Protein AF-T0ZXQ7-F1 (afdb_monomer_lite)

Structure (mmCIF, N/CA/C/O backbone):
data_AF-T0ZXQ7-F1
#
_entry.id   AF-T0ZXQ7-F1
#
loop_
_atom_site.group_PDB
_atom_site.id
_atom_site.type_symbol
_atom_site.label_atom_id
_atom_site.label_alt_id
_atom_site.label_comp_id
_atom_site.label_asym_id
_atom_site.label_entity_id
_atom_site.label_seq_id
_atom_site.pdbx_PDB_ins_code
_atom_site.Cartn_x
_atom_site.Cartn_y
_atom_site.Cartn_z
_atom_site.occupancy
_atom_site.B_iso_or_equiv
_atom_site.auth_seq_id
_atom_site.auth_comp_id
_atom_site.auth_asym_id
_atom_site.auth_atom_id
_atom_site.pdbx_PDB_model_num
ATOM 1 N N . MET A 1 1 ? -16.870 -3.756 10.693 1.00 92.69 1 MET A N 1
ATOM 2 C CA . MET A 1 1 ? -16.108 -2.648 10.082 1.00 92.69 1 MET A CA 1
ATOM 3 C C . MET A 1 1 ? -15.816 -2.986 8.628 1.00 92.69 1 MET A C 1
ATOM 5 O O . MET A 1 1 ? -15.730 -4.173 8.316 1.00 92.69 1 MET A O 1
ATOM 9 N N . SER A 1 2 ? -15.678 -1.983 7.768 1.00 94.38 2 SER A N 1
ATOM 10 C CA . SER A 1 2 ? -15.418 -2.141 6.331 1.00 94.38 2 SER A CA 1
ATOM 11 C C . SER A 1 2 ? -14.304 -1.212 5.855 1.00 94.38 2 SER A C 1
ATOM 13 O O . SER A 1 2 ? -14.059 -0.174 6.466 1.00 94.38 2 SER A O 1
ATOM 15 N N . PHE A 1 3 ? -13.656 -1.610 4.766 1.00 95.88 3 PHE A N 1
ATOM 16 C CA . PHE A 1 3 ? -12.742 -0.822 3.949 1.00 95.88 3 PHE A CA 1
ATOM 17 C C . PHE A 1 3 ? -13.459 -0.612 2.615 1.00 95.88 3 PHE A C 1
ATOM 19 O O . PHE A 1 3 ? -13.736 -1.568 1.901 1.00 95.88 3 PHE A O 1
ATOM 26 N N . GLY A 1 4 ? -13.902 0.612 2.338 1.00 92.81 4 GLY A N 1
ATOM 27 C CA . GLY A 1 4 ? -14.787 0.884 1.211 1.00 92.81 4 GLY A CA 1
ATOM 28 C C . GLY A 1 4 ? -16.074 0.062 1.303 1.00 92.81 4 GLY A C 1
ATOM 29 O O . GLY A 1 4 ? -16.850 0.204 2.251 1.00 92.81 4 GLY A O 1
ATOM 30 N N . SER A 1 5 ? -16.295 -0.799 0.307 1.00 92.56 5 SER A N 1
ATOM 31 C CA . SER A 1 5 ? -17.476 -1.674 0.236 1.00 92.56 5 SER A CA 1
ATOM 32 C C . SER A 1 5 ? -17.217 -3.104 0.721 1.00 92.56 5 SER A C 1
ATOM 34 O O . SER A 1 5 ? -18.161 -3.892 0.765 1.00 92.56 5 SER A O 1
ATOM 36 N N . ILE A 1 6 ? -15.979 -3.461 1.090 1.00 95.31 6 ILE A N 1
ATOM 37 C CA . ILE A 1 6 ? -15.636 -4.812 1.546 1.00 95.31 6 ILE A CA 1
ATOM 38 C C . ILE A 1 6 ? -15.403 -4.823 3.059 1.00 95.31 6 ILE A C 1
ATOM 40 O O . ILE A 1 6 ? -14.754 -3.956 3.645 1.00 95.31 6 ILE A O 1
ATOM 44 N N . SER A 1 7 ? -15.963 -5.825 3.730 1.00 95.12 7 SER A N 1
ATOM 45 C CA . SER A 1 7 ? -15.749 -6.041 5.163 1.00 95.12 7 SER A CA 1
ATOM 46 C C . SER A 1 7 ? -14.292 -6.390 5.470 1.00 95.12 7 SER A C 1
ATOM 48 O O . SER A 1 7 ? -13.640 -7.092 4.699 1.00 95.12 7 SER A O 1
ATOM 50 N N . ALA A 1 8 ? -13.799 -5.962 6.637 1.00 94.19 8 ALA A N 1
ATOM 51 C CA . ALA A 1 8 ? -12.492 -6.400 7.131 1.00 94.19 8 ALA A CA 1
ATOM 52 C C . ALA A 1 8 ? -12.392 -7.934 7.170 1.00 94.19 8 ALA A C 1
ATOM 54 O O . ALA A 1 8 ? -13.348 -8.597 7.578 1.00 94.19 8 ALA A O 1
ATOM 55 N N . ALA A 1 9 ? -11.235 -8.488 6.793 1.00 93.81 9 ALA A N 1
ATOM 56 C CA . ALA A 1 9 ? -11.024 -9.938 6.780 1.00 93.81 9 ALA A CA 1
ATOM 57 C C . ALA A 1 9 ? -11.070 -10.529 8.201 1.00 93.81 9 ALA A C 1
ATOM 59 O O . ALA A 1 9 ? -11.591 -11.621 8.417 1.00 93.81 9 ALA A O 1
ATOM 60 N N . ALA A 1 10 ? -10.559 -9.776 9.175 1.00 94.06 10 ALA A N 1
ATOM 61 C CA . ALA A 1 10 ? -10.717 -10.016 10.604 1.00 94.06 10 ALA A CA 1
ATOM 62 C C . ALA A 1 10 ? -10.470 -8.708 11.364 1.00 94.06 10 ALA A C 1
ATOM 64 O O . ALA A 1 10 ? -9.826 -7.796 10.844 1.00 94.06 10 ALA A O 1
ATOM 65 N N . PHE A 1 11 ? -10.946 -8.618 12.604 1.00 95.50 11 PHE A N 1
ATOM 66 C CA . PHE A 1 11 ? -10.571 -7.542 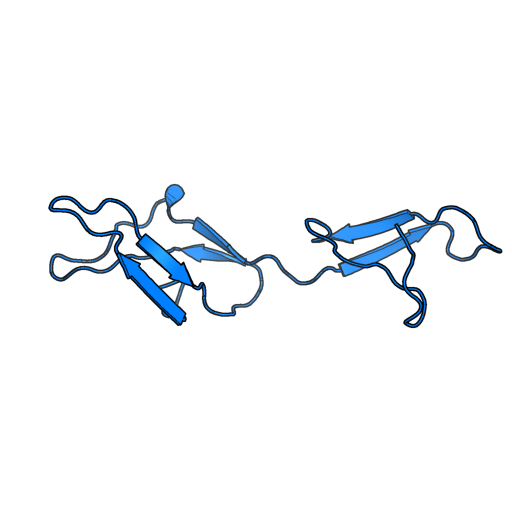13.517 1.00 95.50 11 PHE A CA 1
ATOM 67 C C . PHE A 1 11 ? -10.714 -7.989 14.971 1.00 95.50 11 PHE A C 1
ATOM 69 O O . PHE A 1 11 ? -11.480 -8.904 15.276 1.00 95.50 11 PHE A O 1
ATOM 76 N N . TYR A 1 12 ? -10.010 -7.311 15.870 1.00 93.56 12 TYR A N 1
ATOM 77 C CA . TYR A 1 12 ? -10.243 -7.394 17.305 1.00 93.56 12 TYR A CA 1
ATOM 78 C C . TYR A 1 12 ? -10.111 -6.012 17.945 1.00 93.56 12 TYR A C 1
ATOM 80 O O . TYR A 1 12 ? -9.378 -5.143 17.471 1.00 93.56 12 TYR A O 1
ATOM 88 N N . VAL A 1 13 ? -10.855 -5.811 19.028 1.00 93.62 13 VAL A N 1
ATOM 89 C CA . VAL A 1 13 ? -10.811 -4.591 19.835 1.00 93.62 13 VAL A CA 1
ATOM 90 C C . VAL A 1 13 ? -9.794 -4.806 20.951 1.00 93.62 13 VAL A C 1
ATOM 92 O O . VAL A 1 13 ? -9.874 -5.810 21.663 1.00 93.62 13 VAL A O 1
ATOM 95 N N . ILE A 1 14 ? -8.839 -3.890 21.116 1.00 90.69 14 ILE A N 1
ATOM 96 C CA . ILE A 1 14 ? -7.902 -3.942 22.244 1.00 90.69 14 ILE A CA 1
ATOM 97 C C . ILE A 1 14 ? -8.692 -3.575 23.508 1.00 90.69 14 ILE A C 1
ATOM 99 O O . ILE A 1 14 ? -9.235 -2.478 23.625 1.00 90.69 14 ILE A O 1
ATOM 103 N N . ALA A 1 15 ? -8.853 -4.545 24.412 1.00 82.69 15 ALA A N 1
ATOM 104 C CA . ALA A 1 15 ? -9.857 -4.487 25.471 1.00 82.69 15 ALA A CA 1
ATOM 105 C C . ALA A 1 15 ? -9.530 -3.489 26.600 1.00 82.69 15 ALA A C 1
ATOM 107 O O . ALA A 1 15 ? -8.391 -3.357 27.040 1.00 82.69 15 ALA A O 1
ATOM 108 N N . GLY A 1 16 ? -10.591 -2.862 27.118 1.00 73.94 16 GLY A N 1
ATOM 109 C CA . GLY A 1 16 ? -10.640 -1.970 28.279 1.00 73.94 16 GLY A CA 1
ATOM 110 C C . GLY A 1 16 ? -12.056 -1.392 28.422 1.00 73.94 16 GLY A C 1
ATOM 111 O O . GLY A 1 16 ? -12.840 -1.452 27.477 1.00 73.94 16 GLY A O 1
ATOM 112 N N . THR A 1 17 ? -12.413 -0.806 29.571 1.00 69.56 17 THR A N 1
ATOM 113 C CA . THR A 1 17 ? -13.724 -0.136 29.768 1.00 69.56 17 THR A CA 1
ATOM 114 C C . THR A 1 17 ? -13.931 1.101 28.883 1.00 69.56 17 THR A C 1
ATOM 116 O O . THR A 1 17 ? -15.020 1.660 28.872 1.00 69.56 17 THR A O 1
ATOM 119 N N . ASN A 1 18 ? -12.912 1.497 28.115 1.00 76.62 18 ASN A N 1
ATOM 120 C CA . ASN A 1 18 ? -12.931 2.545 27.097 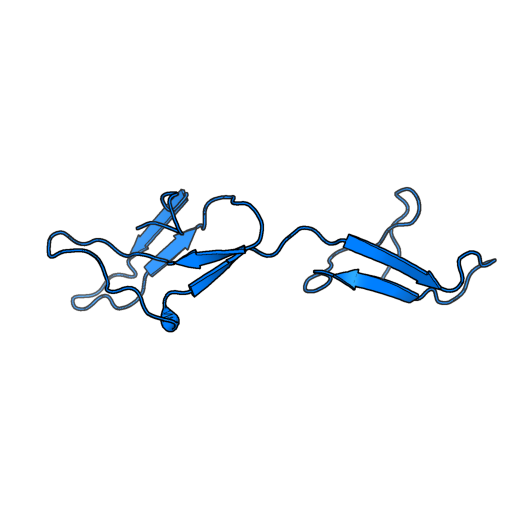1.00 76.62 18 ASN A CA 1
ATOM 121 C C . ASN A 1 18 ? -11.973 2.150 25.966 1.00 76.62 18 ASN A C 1
ATOM 123 O O . ASN A 1 18 ? -10.930 2.772 25.790 1.00 76.62 18 ASN A O 1
ATOM 127 N N . ALA A 1 19 ? -12.258 1.052 25.267 1.00 85.88 19 ALA A N 1
ATOM 128 C CA . ALA A 1 19 ? -11.406 0.624 24.165 1.00 85.88 19 ALA A CA 1
ATOM 129 C C . ALA A 1 19 ? -11.357 1.701 23.068 1.00 85.88 19 ALA A C 1
ATOM 131 O O . ALA A 1 19 ? -12.381 2.041 22.476 1.00 85.88 19 ALA A O 1
ATOM 132 N N . THR A 1 20 ? -10.164 2.226 22.802 1.00 91.19 20 THR A N 1
ATOM 133 C CA . THR A 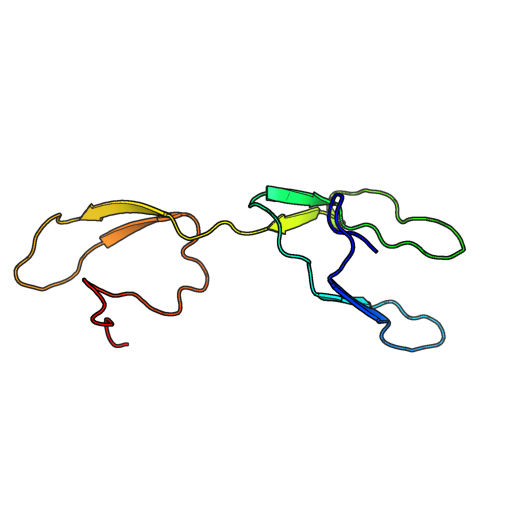1 20 ? -9.910 3.257 21.783 1.00 91.19 20 THR A CA 1
ATOM 134 C C . THR A 1 20 ? -9.131 2.727 20.585 1.00 91.19 20 THR A C 1
ATOM 136 O O . THR A 1 20 ? -8.825 3.487 19.672 1.00 91.19 20 THR A O 1
ATOM 139 N N . GLU A 1 21 ? -8.799 1.435 20.574 1.00 92.81 21 GLU A N 1
ATOM 140 C CA . GLU A 1 21 ? -7.934 0.835 19.563 1.00 92.81 21 GLU A CA 1
ATOM 141 C C . GLU A 1 21 ? -8.551 -0.445 18.988 1.00 92.81 21 GLU A C 1
ATOM 143 O O . GLU A 1 21 ? -9.056 -1.314 19.707 1.00 92.81 21 GLU A O 1
ATOM 148 N N . ILE A 1 22 ? -8.493 -0.555 17.661 1.00 94.31 22 ILE A N 1
ATOM 149 C CA . ILE A 1 22 ? -8.934 -1.714 16.887 1.00 94.31 22 ILE A CA 1
ATOM 150 C C . ILE A 1 22 ? -7.774 -2.123 15.991 1.00 94.31 22 ILE A C 1
ATOM 152 O O . ILE A 1 22 ? -7.232 -1.297 15.259 1.00 94.31 22 ILE A O 1
ATOM 156 N N . VAL A 1 23 ? -7.433 -3.407 16.012 1.00 94.69 23 VAL A N 1
ATOM 157 C CA . VAL A 1 23 ? -6.528 -4.000 15.027 1.00 94.69 23 VAL A CA 1
ATOM 158 C C . VAL A 1 23 ? -7.375 -4.767 14.027 1.00 94.69 23 VAL A C 1
ATOM 160 O O . VAL A 1 23 ? -8.200 -5.599 14.408 1.00 94.69 23 VAL A O 1
ATOM 163 N N . ALA A 1 24 ? -7.179 -4.481 12.745 1.00 95.44 24 ALA A N 1
ATOM 164 C CA . ALA A 1 24 ? -7.928 -5.084 11.655 1.00 95.44 24 ALA A CA 1
ATOM 165 C C . ALA A 1 24 ? -6.993 -5.582 10.556 1.00 95.44 24 ALA A C 1
ATOM 167 O O . ALA A 1 24 ? -5.959 -4.979 10.282 1.00 95.44 24 ALA A O 1
ATOM 168 N N . ILE A 1 25 ? -7.394 -6.671 9.908 1.00 95.69 25 ILE A N 1
ATOM 169 C CA . ILE A 1 25 ? -6.780 -7.158 8.678 1.00 95.69 25 ILE A CA 1
ATOM 170 C C . ILE A 1 25 ? -7.590 -6.574 7.522 1.00 95.69 25 ILE A C 1
ATOM 172 O O . ILE A 1 25 ? -8.773 -6.906 7.361 1.00 95.69 25 ILE A O 1
ATOM 176 N N . SER A 1 26 ? -6.970 -5.686 6.742 1.00 94.25 26 SER A N 1
ATOM 177 C CA . SER A 1 26 ? -7.596 -5.137 5.541 1.00 94.25 26 SER A CA 1
ATOM 178 C C . SER A 1 26 ? -7.845 -6.261 4.522 1.00 94.25 26 SER A C 1
ATOM 180 O O . SER A 1 26 ? -7.000 -7.145 4.349 1.00 94.25 26 SER A O 1
ATOM 182 N N . PRO A 1 27 ? -9.017 -6.292 3.867 1.00 93.69 27 PRO A N 1
ATOM 183 C CA . PRO A 1 27 ? -9.277 -7.243 2.795 1.00 93.69 27 PRO A CA 1
ATOM 184 C C . PRO A 1 27 ? -8.427 -6.891 1.570 1.00 93.69 27 PRO A C 1
ATOM 186 O O . PRO A 1 27 ? -7.981 -5.753 1.430 1.00 93.69 27 PRO A O 1
ATOM 189 N N . ALA A 1 28 ? -8.229 -7.850 0.665 1.00 90.69 28 ALA A N 1
ATOM 190 C CA . ALA A 1 28 ? -7.608 -7.568 -0.625 1.00 90.69 28 ALA A CA 1
ATOM 191 C C . ALA A 1 28 ? -8.567 -6.752 -1.505 1.00 90.69 28 ALA A C 1
ATOM 193 O O . ALA A 1 28 ? -9.681 -7.194 -1.787 1.00 90.69 28 ALA A O 1
ATOM 194 N N . GLU A 1 29 ? -8.110 -5.590 -1.966 1.00 91.38 29 GLU A N 1
ATOM 195 C CA . GLU A 1 29 ? -8.827 -4.716 -2.894 1.00 91.38 29 GLU A CA 1
ATOM 196 C C . GLU A 1 29 ? -7.897 -4.208 -3.998 1.00 91.38 29 GLU A C 1
ATOM 198 O O . GLU A 1 29 ? -6.676 -4.368 -3.948 1.00 91.38 29 GLU A O 1
ATOM 203 N N . THR A 1 30 ? -8.490 -3.608 -5.031 1.00 90.31 30 THR A N 1
ATOM 204 C CA . THR A 1 30 ? -7.723 -2.917 -6.074 1.00 90.31 30 THR A CA 1
ATOM 205 C C . THR A 1 30 ? -7.082 -1.654 -5.499 1.00 90.31 30 THR A C 1
ATOM 207 O O . THR A 1 30 ? -7.635 -1.033 -4.595 1.00 90.31 30 THR A O 1
ATOM 210 N N . ALA A 1 31 ? -5.935 -1.256 -6.055 1.00 91.56 31 ALA A N 1
ATOM 211 C CA . ALA A 1 31 ? -5.250 -0.024 -5.683 1.00 91.56 31 ALA A CA 1
ATOM 212 C C . ALA A 1 31 ? -6.191 1.191 -5.719 1.00 91.56 31 ALA A C 1
ATOM 214 O O . ALA A 1 31 ? -6.938 1.380 -6.683 1.00 91.56 31 ALA A O 1
ATOM 215 N N . GLY A 1 32 ? -6.113 2.028 -4.689 1.00 92.75 32 GLY A N 1
ATOM 216 C CA . GLY A 1 32 ? -6.973 3.196 -4.543 1.00 92.75 32 GLY A CA 1
ATOM 217 C C . GLY A 1 32 ? -7.228 3.565 -3.088 1.00 92.75 32 GLY A C 1
ATOM 218 O O . GLY A 1 32 ? -6.938 2.802 -2.167 1.00 92.75 32 GLY A O 1
ATOM 219 N N . THR A 1 33 ? -7.766 4.762 -2.883 1.00 95.31 33 THR A N 1
ATOM 220 C CA . THR A 1 33 ? -8.180 5.226 -1.557 1.00 95.31 33 THR A CA 1
ATOM 221 C C . THR A 1 33 ? -9.625 4.830 -1.291 1.00 95.31 33 THR A C 1
ATOM 223 O O . THR A 1 33 ? -10.505 5.065 -2.120 1.00 95.31 33 THR A O 1
ATOM 226 N N . VAL A 1 34 ? -9.865 4.267 -0.111 1.00 96.69 34 VAL A N 1
ATOM 227 C CA . VAL A 1 34 ? -11.185 3.895 0.393 1.00 96.69 34 VAL A CA 1
ATOM 228 C C . VAL A 1 34 ? -11.422 4.476 1.780 1.00 96.69 34 VAL A C 1
ATOM 230 O O . VAL A 1 34 ? -10.484 4.843 2.484 1.00 96.69 34 VAL A O 1
ATOM 233 N N . ASN A 1 35 ? -12.686 4.521 2.193 1.00 97.12 35 ASN A N 1
ATOM 234 C CA . ASN A 1 35 ? -13.063 4.937 3.541 1.00 97.12 35 ASN A CA 1
ATOM 235 C C . ASN A 1 35 ? -13.115 3.727 4.470 1.00 97.12 35 ASN A C 1
ATOM 237 O O . ASN A 1 35 ? -13.738 2.720 4.136 1.00 97.12 35 ASN A O 1
ATOM 241 N N . VAL A 1 36 ? -12.536 3.837 5.657 1.00 96.88 36 VAL A N 1
ATOM 242 C CA . VAL A 1 36 ? -12.704 2.859 6.728 1.00 96.88 36 VAL A CA 1
ATOM 243 C C . VAL A 1 36 ? -13.931 3.239 7.543 1.00 96.88 36 VAL A C 1
ATOM 245 O O . VAL A 1 36 ? -14.101 4.380 7.956 1.00 96.88 36 VAL A O 1
ATOM 248 N N . THR A 1 37 ? -14.829 2.288 7.776 1.00 96.75 37 THR A N 1
ATOM 249 C CA . THR A 1 37 ? -16.017 2.513 8.607 1.00 96.75 37 THR A CA 1
ATOM 250 C C . THR A 1 37 ? -16.049 1.523 9.753 1.00 96.75 37 THR A C 1
ATOM 252 O O . THR A 1 37 ? -16.049 0.304 9.554 1.00 96.75 37 THR A O 1
ATOM 255 N N . VAL A 1 38 ? -16.118 2.042 10.976 1.00 95.62 38 VAL A N 1
ATOM 256 C CA . VAL A 1 38 ? -16.336 1.244 12.183 1.00 95.62 38 VAL A CA 1
ATOM 257 C C . VAL A 1 38 ? -17.820 1.293 12.520 1.00 95.62 38 VAL A C 1
ATOM 259 O O . VAL A 1 38 ? -18.412 2.364 12.594 1.00 95.62 38 VAL A O 1
ATOM 262 N N . THR A 1 39 ? -18.435 0.131 12.727 1.00 94.38 39 THR A N 1
ATOM 263 C CA . THR A 1 39 ? -19.852 0.021 13.095 1.00 94.38 39 THR A CA 1
ATOM 264 C C . THR A 1 39 ? -19.960 -0.588 14.480 1.00 94.38 39 THR A C 1
ATOM 266 O O . THR A 1 39 ? -19.388 -1.645 14.744 1.00 94.38 39 THR A O 1
ATOM 269 N N . THR A 1 40 ? -20.720 0.074 15.341 1.00 92.50 40 THR A N 1
ATOM 270 C CA . THR A 1 40 ? -21.109 -0.392 16.674 1.00 92.50 40 THR A CA 1
ATOM 271 C C . THR A 1 40 ? -22.636 -0.499 16.736 1.00 92.50 40 THR A C 1
ATOM 273 O O . THR A 1 40 ? -23.313 0.016 15.842 1.00 92.50 40 THR A O 1
ATOM 276 N N . PRO A 1 41 ? -23.221 -1.107 17.783 1.00 94.12 41 PRO A N 1
ATOM 277 C CA . PRO A 1 41 ? -24.675 -1.099 17.962 1.00 94.12 41 PRO A CA 1
ATOM 278 C C . PRO A 1 41 ? -25.293 0.308 17.993 1.00 94.12 41 PRO A C 1
ATOM 280 O O . PRO A 1 41 ? -26.452 0.470 17.626 1.00 94.12 41 PRO A O 1
ATOM 283 N N . SER A 1 42 ? -24.522 1.325 18.390 1.00 94.06 42 SER A N 1
ATOM 284 C CA . SER A 1 42 ? -24.966 2.723 18.431 1.00 94.06 42 SER A CA 1
ATOM 285 C C . SER A 1 42 ? -24.909 3.430 17.071 1.00 94.06 42 SER A C 1
ATOM 287 O O . SER A 1 42 ? -25.408 4.546 16.954 1.00 94.06 42 SER A O 1
ATOM 289 N N . GLY A 1 43 ? -24.297 2.818 16.050 1.00 95.94 43 GLY A N 1
ATOM 290 C CA . GLY A 1 43 ? -24.175 3.386 14.707 1.00 95.94 43 GLY A CA 1
ATOM 291 C C . GLY A 1 43 ? -22.798 3.203 14.064 1.00 95.94 43 GLY A C 1
ATOM 292 O O . GLY A 1 43 ? -21.894 2.577 14.626 1.00 95.94 43 GLY A O 1
ATOM 293 N N . ALA A 1 44 ? -22.659 3.752 12.856 1.00 95.25 44 ALA A N 1
ATOM 294 C CA . ALA A 1 44 ? -21.414 3.799 12.092 1.00 95.25 44 ALA A CA 1
ATOM 295 C C . ALA A 1 44 ? -20.629 5.094 12.360 1.00 95.25 44 ALA A C 1
ATOM 297 O O . ALA A 1 44 ? -21.222 6.131 12.660 1.00 95.25 44 ALA A O 1
ATOM 298 N N . SER A 1 45 ? -19.303 5.034 12.223 1.00 95.44 45 SER A N 1
ATOM 299 C CA . SER A 1 45 ? -18.441 6.214 12.256 1.00 95.44 45 SER A CA 1
ATOM 300 C C . SER A 1 45 ? -18.778 7.183 11.118 1.00 95.44 45 SER A C 1
ATOM 302 O O . SER A 1 45 ? -19.212 6.784 10.036 1.00 95.44 45 SER A O 1
ATOM 304 N N . THR A 1 46 ? -18.573 8.475 11.360 1.00 95.31 46 THR A N 1
ATOM 305 C CA . THR A 1 46 ? -18.626 9.504 10.316 1.00 95.31 46 THR A CA 1
ATOM 306 C C . THR A 1 46 ? -17.451 9.344 9.361 1.00 95.31 46 THR A C 1
ATOM 308 O O . THR A 1 46 ? -16.360 9.043 9.823 1.00 95.31 46 THR A O 1
ATOM 311 N N . ILE A 1 47 ? -17.654 9.600 8.067 1.00 94.19 47 ILE A N 1
ATOM 312 C CA . ILE A 1 47 ? -16.567 9.597 7.080 1.00 94.19 47 ILE A CA 1
ATOM 313 C C . ILE A 1 47 ? -15.858 10.951 7.111 1.00 94.19 47 ILE A C 1
ATOM 315 O O . ILE A 1 47 ? -16.471 11.994 6.876 1.00 94.19 47 ILE A O 1
ATOM 319 N N . THR A 1 48 ? -14.559 10.918 7.369 1.00 95.50 48 THR A N 1
ATOM 320 C CA . THR A 1 48 ? -13.653 12.065 7.361 1.00 95.50 48 THR A CA 1
ATOM 321 C C . THR A 1 48 ? -12.368 11.726 6.604 1.00 95.50 48 THR A C 1
ATOM 323 O O . THR A 1 48 ? -12.127 10.577 6.240 1.00 95.50 48 THR A O 1
ATOM 326 N N . ILE A 1 49 ? -11.499 12.722 6.399 1.00 93.56 49 ILE A N 1
ATOM 327 C CA . ILE A 1 49 ? -10.179 12.494 5.788 1.00 93.56 49 ILE A CA 1
ATOM 328 C C . ILE A 1 49 ? -9.313 11.523 6.610 1.00 93.56 49 ILE A C 1
ATOM 330 O O . ILE A 1 49 ? -8.478 10.822 6.047 1.00 93.56 49 ILE A O 1
ATOM 334 N N . SER A 1 50 ? -9.524 11.459 7.929 1.00 93.88 50 SER A N 1
ATOM 335 C CA . SER A 1 50 ? -8.782 10.573 8.833 1.00 93.88 50 SER A CA 1
ATOM 336 C C . SER A 1 50 ? -9.154 9.101 8.664 1.00 93.88 50 SER A C 1
ATOM 338 O O . SER A 1 50 ? -8.408 8.234 9.106 1.00 93.88 50 SER A O 1
ATOM 340 N N . ASP A 1 51 ? -10.283 8.819 8.013 1.00 94.88 51 ASP A N 1
ATOM 341 C CA . ASP A 1 51 ? -10.759 7.462 7.753 1.00 94.88 51 ASP A CA 1
ATOM 342 C C . ASP A 1 51 ? -10.295 6.945 6.383 1.00 94.88 51 ASP A C 1
ATOM 344 O O . ASP A 1 51 ? -10.675 5.850 5.973 1.00 94.88 51 ASP A O 1
ATOM 348 N N . HIS A 1 52 ? -9.488 7.715 5.646 1.00 96.56 52 HIS A N 1
ATOM 349 C CA . HIS A 1 52 ? -8.932 7.270 4.374 1.00 96.56 52 HIS A CA 1
ATOM 350 C C . HIS A 1 52 ? -7.852 6.207 4.585 1.00 96.56 52 HIS A C 1
ATOM 352 O O . HIS A 1 52 ? -6.835 6.434 5.239 1.00 96.56 52 HIS A O 1
ATOM 358 N N . PHE A 1 53 ? -8.048 5.064 3.941 1.00 95.38 53 PHE A N 1
ATOM 359 C CA . PHE A 1 53 ? -7.062 4.005 3.809 1.00 95.38 53 PHE A CA 1
ATOM 360 C C . PHE A 1 53 ? -6.705 3.839 2.335 1.00 95.38 53 PHE A C 1
ATOM 362 O O . PHE A 1 53 ? -7.591 3.761 1.485 1.00 95.38 53 PHE A O 1
ATOM 369 N N . THR A 1 54 ? -5.414 3.787 2.019 1.00 94.50 54 THR A N 1
ATOM 370 C CA . THR A 1 54 ? -4.945 3.644 0.638 1.00 94.50 54 THR A CA 1
ATOM 371 C C . THR A 1 54 ? -4.391 2.249 0.424 1.00 94.50 54 THR A C 1
ATOM 373 O O . THR A 1 54 ? -3.415 1.854 1.058 1.00 94.50 54 THR A O 1
ATOM 376 N N . TYR A 1 55 ? -5.001 1.524 -0.507 1.00 92.19 55 TYR A N 1
ATOM 377 C CA . TYR A 1 55 ? -4.437 0.305 -1.054 1.00 92.19 55 TYR A CA 1
ATOM 378 C C . TYR A 1 55 ? -3.320 0.656 -2.025 1.00 92.19 55 TYR A C 1
ATOM 380 O O . TYR A 1 55 ? -3.557 1.287 -3.061 1.00 92.19 55 TYR A O 1
ATOM 388 N N . GLU A 1 56 ? -2.103 0.237 -1.690 1.00 89.50 56 GLU A N 1
ATOM 389 C CA . GLU A 1 56 ? -0.976 0.329 -2.608 1.00 89.50 56 GLU A CA 1
ATOM 390 C C . GLU A 1 56 ? -1.157 -0.667 -3.757 1.00 89.50 56 GLU A C 1
ATOM 392 O O . GLU A 1 56 ? -1.542 -1.823 -3.564 1.00 89.50 56 GLU A O 1
ATOM 397 N N . GLY A 1 57 ? -0.909 -0.198 -4.978 1.00 88.31 57 GLY A N 1
ATOM 398 C CA . GLY A 1 57 ? -0.911 -1.064 -6.149 1.00 88.31 57 GLY A CA 1
ATOM 399 C C . GLY A 1 57 ? 0.365 -1.894 -6.252 1.00 88.31 57 GLY A C 1
ATOM 400 O O . GLY A 1 57 ? 1.362 -1.583 -5.599 1.00 88.31 57 GLY A O 1
ATOM 401 N N . PRO A 1 58 ? 0.380 -2.920 -7.120 1.00 88.62 58 PRO A N 1
ATOM 402 C CA . PRO A 1 58 ? 1.615 -3.628 -7.422 1.00 88.62 58 PRO A CA 1
ATOM 403 C C . PRO A 1 58 ? 2.677 -2.661 -7.986 1.00 88.62 58 PRO A C 1
ATOM 405 O O . PRO A 1 58 ? 2.319 -1.639 -8.593 1.00 88.62 58 PRO A O 1
ATOM 408 N N . PRO A 1 59 ? 3.976 -2.971 -7.824 1.00 92.31 59 PRO A N 1
ATOM 409 C CA . PRO A 1 59 ? 5.047 -2.205 -8.447 1.00 92.31 59 PRO A CA 1
ATOM 410 C C . PRO A 1 59 ? 4.910 -2.233 -9.970 1.00 92.31 59 PRO A C 1
ATOM 412 O O . PRO A 1 59 ? 4.664 -3.281 -10.570 1.00 92.31 59 PRO A O 1
ATOM 415 N N . THR A 1 60 ? 5.107 -1.084 -10.614 1.00 94.56 60 THR A N 1
ATOM 416 C CA . THR A 1 60 ? 5.104 -0.975 -12.082 1.00 94.56 60 THR A CA 1
ATOM 417 C C . THR A 1 60 ? 6.414 -0.385 -12.563 1.00 94.56 60 THR A C 1
ATOM 419 O O . THR A 1 60 ? 6.808 0.673 -12.077 1.00 94.56 60 THR A O 1
ATOM 422 N N . ILE A 1 61 ? 7.051 -1.008 -13.553 1.00 96.56 61 ILE A N 1
ATOM 423 C CA . ILE A 1 61 ? 8.253 -0.475 -14.203 1.00 96.56 61 ILE A CA 1
ATOM 424 C C . ILE A 1 61 ? 7.831 0.388 -15.393 1.00 96.56 61 ILE A C 1
ATOM 426 O O . ILE A 1 61 ? 7.124 -0.079 -16.281 1.00 96.56 61 ILE A O 1
ATOM 430 N N . ALA A 1 62 ? 8.287 1.637 -15.415 1.00 97.50 62 ALA A N 1
ATOM 431 C CA . ALA A 1 62 ? 8.081 2.570 -16.517 1.00 97.50 62 ALA A CA 1
ATOM 432 C C . ALA A 1 62 ? 9.292 2.619 -17.459 1.00 97.50 62 ALA A C 1
ATOM 434 O O . ALA A 1 62 ? 9.128 2.655 -18.677 1.00 97.50 62 ALA A O 1
ATOM 435 N N . SER A 1 63 ? 10.513 2.618 -16.915 1.00 97.38 63 SER A N 1
ATOM 436 C CA . SER A 1 63 ? 11.736 2.623 -17.721 1.00 97.38 63 SER A CA 1
ATOM 437 C C . SER A 1 63 ? 12.934 2.023 -16.990 1.00 97.38 63 SER A C 1
ATOM 439 O O . SER A 1 63 ? 12.955 1.911 -15.764 1.00 97.38 63 SER A O 1
ATOM 441 N N . ILE A 1 64 ? 13.934 1.622 -17.777 1.00 97.44 64 ILE A N 1
ATOM 442 C CA . ILE A 1 64 ? 15.197 1.047 -17.316 1.00 97.44 64 ILE A CA 1
ATOM 443 C C . ILE A 1 64 ? 16.334 1.770 -18.042 1.00 97.44 64 ILE A C 1
ATOM 445 O O . ILE A 1 64 ? 16.339 1.824 -19.274 1.00 97.44 64 ILE A O 1
ATOM 449 N N . THR A 1 65 ? 17.296 2.306 -17.289 1.00 96.56 65 THR A N 1
ATOM 450 C CA . THR A 1 65 ? 18.425 3.072 -17.835 1.00 96.56 65 THR A CA 1
ATOM 451 C C . THR A 1 65 ? 19.757 2.624 -17.218 1.00 96.56 65 THR A C 1
ATOM 453 O O . THR A 1 65 ? 19.888 2.663 -15.995 1.00 96.56 65 THR A O 1
ATOM 456 N N . PRO A 1 66 ? 20.775 2.274 -18.031 1.00 95.19 66 PRO A N 1
ATOM 457 C CA . PRO A 1 66 ? 20.692 2.059 -19.478 1.00 95.19 66 PRO A CA 1
ATOM 458 C C . PRO A 1 66 ? 19.833 0.820 -19.815 1.00 95.19 66 PRO A C 1
ATOM 460 O O . PRO A 1 66 ? 19.721 -0.082 -18.988 1.00 95.19 66 PRO A O 1
ATOM 463 N N . PRO A 1 67 ? 19.263 0.723 -21.031 1.00 94.50 67 PRO A N 1
ATOM 464 C CA . PRO A 1 67 ? 18.443 -0.430 -21.430 1.00 94.50 67 PRO A CA 1
ATOM 465 C C . PRO A 1 67 ? 19.266 -1.713 -21.647 1.00 94.50 67 PRO A C 1
ATOM 467 O O . PRO A 1 67 ? 18.710 -2.797 -21.799 1.00 94.50 67 PRO A O 1
ATOM 470 N N . SER A 1 68 ? 20.595 -1.599 -21.682 1.00 94.31 68 SER A N 1
ATOM 471 C CA . SER A 1 68 ? 21.527 -2.717 -21.796 1.00 94.31 68 SER A CA 1
ATOM 472 C C . SER A 1 68 ? 22.862 -2.354 -21.155 1.00 94.31 68 SER A C 1
ATOM 474 O O . SER A 1 68 ? 23.369 -1.253 -21.378 1.00 94.31 68 SER A O 1
ATOM 476 N N . ALA A 1 69 ? 23.465 -3.290 -20.429 1.00 92.88 69 ALA A N 1
ATOM 477 C CA . ALA A 1 69 ? 24.793 -3.146 -19.845 1.00 92.88 69 ALA A CA 1
ATOM 478 C C . ALA A 1 69 ? 25.511 -4.502 -19.825 1.00 92.88 69 ALA A C 1
ATOM 480 O O . ALA A 1 69 ? 24.871 -5.551 -19.824 1.00 92.88 69 ALA A O 1
ATOM 481 N N . LYS A 1 70 ? 26.847 -4.492 -19.759 1.00 92.44 70 LYS A N 1
ATOM 482 C CA . LYS A 1 70 ? 27.659 -5.698 -19.498 1.00 92.44 70 LYS A CA 1
ATOM 483 C C . LYS A 1 70 ? 27.893 -5.908 -17.989 1.00 92.44 70 LYS A C 1
ATOM 485 O O . LYS A 1 70 ? 28.923 -6.445 -17.597 1.00 92.44 70 LYS A O 1
ATOM 490 N N . GLY A 1 71 ? 26.960 -5.434 -17.163 1.00 88.06 71 GLY A N 1
ATOM 491 C CA . GLY A 1 71 ? 27.114 -5.239 -15.719 1.00 88.06 71 GLY A CA 1
ATOM 492 C C . GLY A 1 71 ? 27.240 -3.759 -15.339 1.00 88.06 71 GLY A C 1
ATOM 493 O O . GLY A 1 71 ? 27.468 -2.908 -16.201 1.00 88.06 71 GLY A O 1
ATOM 494 N N . GLY A 1 72 ? 27.078 -3.463 -14.049 1.00 90.75 72 GLY A N 1
ATOM 495 C CA . GLY A 1 72 ? 27.074 -2.101 -13.507 1.00 90.75 72 GLY A CA 1
ATOM 496 C C . GLY A 1 72 ? 25.687 -1.637 -13.043 1.00 90.75 72 GLY A C 1
ATOM 497 O O . GLY A 1 72 ? 24.731 -2.413 -13.093 1.00 90.75 72 GLY A O 1
ATOM 498 N N . PRO A 1 73 ? 25.577 -0.390 -12.555 1.00 92.62 73 PRO A N 1
ATOM 499 C CA . PRO A 1 73 ? 24.329 0.132 -12.019 1.00 92.62 73 PRO A CA 1
ATOM 500 C C . PRO A 1 73 ? 23.275 0.292 -13.117 1.00 92.62 73 PRO A C 1
ATOM 502 O O . PRO A 1 73 ? 23.564 0.755 -14.222 1.00 92.62 73 PRO A O 1
ATOM 505 N N . VAL A 1 74 ? 22.040 -0.062 -12.774 1.00 95.06 74 VAL A N 1
ATOM 506 C CA . VAL A 1 74 ? 20.852 0.139 -13.601 1.00 95.06 74 VAL A CA 1
ATOM 507 C C . VAL A 1 74 ? 19.829 0.891 -12.766 1.00 95.06 74 VAL A C 1
ATOM 509 O O . VAL A 1 74 ? 19.511 0.483 -11.651 1.00 95.06 74 VAL A O 1
ATOM 512 N N . THR A 1 75 ? 19.295 1.976 -13.312 1.00 96.19 75 THR A N 1
ATOM 513 C CA . THR A 1 75 ? 18.193 2.715 -12.701 1.00 96.19 75 THR A CA 1
ATOM 514 C C . THR A 1 75 ? 16.881 2.197 -13.266 1.00 96.19 75 THR A C 1
ATOM 516 O O . THR A 1 75 ? 16.657 2.256 -14.476 1.00 96.19 75 THR A O 1
ATOM 519 N N . ILE A 1 76 ? 16.010 1.711 -12.384 1.00 96.75 76 ILE A N 1
ATOM 520 C CA . ILE A 1 76 ? 14.642 1.311 -12.708 1.00 96.75 76 ILE A CA 1
ATOM 521 C C . ILE A 1 76 ? 13.720 2.420 -12.205 1.00 96.75 76 ILE A C 1
ATOM 523 O O . ILE A 1 76 ? 13.701 2.723 -11.014 1.00 96.75 76 ILE A O 1
ATOM 527 N N . THR A 1 77 ? 12.959 3.026 -13.109 1.00 97.50 77 THR A N 1
ATOM 528 C CA . THR A 1 77 ? 11.978 4.066 -12.780 1.00 97.50 77 THR A CA 1
ATOM 529 C C . THR A 1 77 ? 10.583 3.476 -12.865 1.00 97.50 77 THR A C 1
ATOM 531 O O . THR A 1 77 ? 10.269 2.749 -13.810 1.00 97.50 77 THR A O 1
ATOM 534 N N . GLY A 1 78 ? 9.730 3.798 -11.898 1.00 95.75 78 GLY A N 1
ATOM 535 C CA . GLY A 1 78 ? 8.403 3.216 -11.799 1.00 95.75 78 GLY A CA 1
ATOM 536 C C . GLY A 1 78 ? 7.573 3.792 -10.661 1.00 95.75 78 GLY A C 1
ATOM 537 O O . GLY A 1 78 ? 7.840 4.891 -10.183 1.00 95.75 78 GLY A O 1
ATOM 538 N N . GLN A 1 79 ? 6.557 3.039 -10.250 1.00 93.25 79 GLN A N 1
ATOM 539 C CA . GLN A 1 79 ? 5.645 3.392 -9.159 1.00 93.25 79 GLN A CA 1
ATOM 540 C C . GLN A 1 79 ? 5.546 2.236 -8.162 1.00 93.25 79 GLN A C 1
ATOM 542 O O . GLN A 1 79 ? 5.807 1.088 -8.525 1.00 93.25 79 GLN A O 1
ATOM 547 N N . ASN A 1 80 ? 5.133 2.553 -6.932 1.00 91.75 80 ASN A N 1
ATOM 548 C CA . ASN A 1 80 ? 4.904 1.598 -5.839 1.00 91.75 80 ASN A CA 1
ATOM 549 C C . ASN A 1 80 ? 6.140 0.7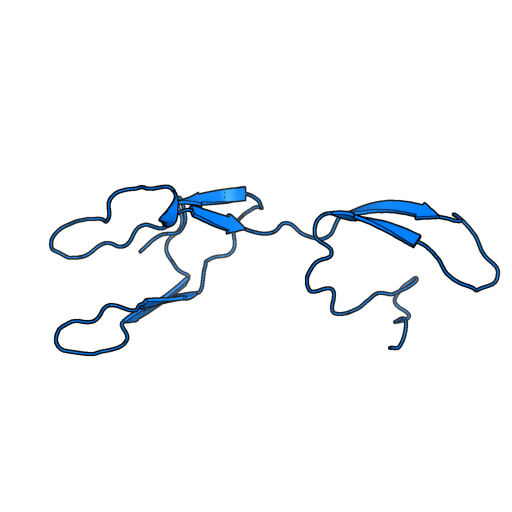38 -5.504 1.00 91.75 80 ASN A C 1
ATOM 551 O O . ASN A 1 80 ? 6.040 -0.470 -5.325 1.00 91.75 80 ASN A O 1
ATOM 555 N N . PHE A 1 81 ? 7.329 1.353 -5.455 1.00 93.31 81 PHE A N 1
ATOM 556 C CA . PHE A 1 81 ? 8.582 0.672 -5.083 1.00 93.31 81 PHE A CA 1
ATOM 557 C C . PHE A 1 81 ? 8.890 0.707 -3.574 1.00 93.31 81 PHE A C 1
ATOM 559 O O . PHE A 1 81 ? 9.880 0.117 -3.132 1.00 93.31 81 PHE A O 1
ATOM 566 N N . THR A 1 82 ? 8.072 1.386 -2.767 1.00 89.38 82 THR A N 1
ATOM 567 C CA . THR A 1 82 ? 8.207 1.3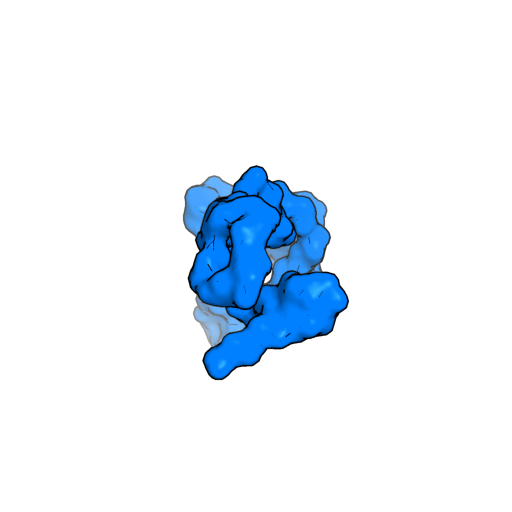84 -1.304 1.00 89.38 82 THR A CA 1
ATOM 568 C C . THR A 1 82 ? 8.074 -0.044 -0.770 1.00 89.38 82 THR A C 1
ATOM 570 O O . THR A 1 82 ? 7.208 -0.793 -1.203 1.00 89.38 82 THR A O 1
ATOM 573 N N . GLY A 1 83 ? 8.955 -0.445 0.150 1.00 87.06 83 GLY A N 1
ATOM 574 C CA . GLY A 1 83 ? 8.920 -1.792 0.731 1.00 87.06 83 GLY A CA 1
ATOM 575 C C . GLY A 1 83 ? 9.397 -2.913 -0.201 1.00 87.06 83 GLY A C 1
ATOM 576 O O . GLY A 1 83 ? 9.145 -4.078 0.095 1.00 87.06 83 GLY A O 1
ATOM 577 N N . THR A 1 84 ? 10.088 -2.593 -1.305 1.00 91.44 84 THR A N 1
ATOM 578 C CA . THR A 1 84 ? 10.715 -3.600 -2.181 1.00 91.44 84 THR A CA 1
ATOM 579 C C . THR A 1 84 ? 11.582 -4.562 -1.362 1.00 91.44 84 THR A C 1
ATOM 581 O O . THR A 1 84 ? 12.542 -4.144 -0.722 1.00 91.44 84 THR A O 1
ATOM 584 N N . THR A 1 85 ? 11.253 -5.856 -1.402 1.00 92.25 85 THR A N 1
ATOM 585 C CA . THR A 1 85 ? 11.985 -6.919 -0.687 1.00 92.25 85 THR A CA 1
ATOM 586 C C . THR A 1 85 ? 12.954 -7.688 -1.579 1.00 92.25 85 THR A C 1
ATOM 588 O O . THR A 1 85 ? 13.843 -8.367 -1.078 1.00 92.25 85 THR A O 1
ATOM 591 N N . SER A 1 86 ? 12.776 -7.619 -2.901 1.00 91.62 86 SER A N 1
ATOM 592 C CA . SER A 1 86 ? 13.656 -8.271 -3.869 1.00 91.62 86 SER A CA 1
ATOM 593 C C . SER A 1 86 ? 13.589 -7.588 -5.232 1.00 91.62 86 SER A C 1
ATOM 595 O O . SER A 1 86 ? 12.548 -7.075 -5.642 1.00 91.62 86 SER A O 1
ATOM 597 N N . VAL A 1 87 ? 14.709 -7.622 -5.948 1.00 92.38 87 VAL A N 1
ATOM 598 C CA . VAL A 1 87 ? 14.809 -7.312 -7.377 1.00 92.38 87 VAL A CA 1
ATOM 599 C C . VAL A 1 87 ? 15.476 -8.517 -8.038 1.00 92.38 87 VAL A C 1
ATOM 601 O O . VAL A 1 87 ? 16.362 -9.141 -7.455 1.00 92.38 87 VAL A O 1
ATOM 604 N N . SER A 1 88 ? 15.027 -8.909 -9.231 1.00 93.00 88 SER A N 1
ATOM 605 C CA . SER A 1 88 ? 15.625 -10.034 -9.954 1.00 93.00 88 SER A CA 1
ATOM 606 C C . SER A 1 88 ? 15.695 -9.773 -11.451 1.00 93.00 88 SER A C 1
ATOM 608 O O . SER A 1 88 ? 14.817 -9.134 -12.030 1.00 93.00 88 SER A O 1
ATOM 610 N N . PHE A 1 89 ? 16.737 -10.302 -12.087 1.00 89.81 89 PHE A N 1
ATOM 611 C CA . PHE A 1 89 ? 16.878 -10.322 -13.539 1.00 89.81 89 PHE A CA 1
ATOM 612 C C . PHE A 1 89 ? 16.641 -11.748 -14.022 1.00 89.81 89 PHE A C 1
ATOM 614 O O . PHE A 1 89 ? 17.437 -12.641 -13.739 1.00 89.81 89 PHE A O 1
ATOM 621 N N . ASN A 1 90 ? 15.530 -11.969 -14.732 1.00 90.50 90 ASN A N 1
ATOM 622 C CA . ASN A 1 90 ? 15.124 -13.296 -15.211 1.00 90.50 90 ASN A CA 1
ATOM 623 C C . ASN A 1 90 ? 15.089 -14.364 -14.092 1.00 90.50 90 ASN A C 1
ATOM 625 O O . ASN A 1 90 ? 15.538 -15.492 -14.282 1.00 90.50 90 ASN A O 1
ATOM 629 N N . GLY A 1 91 ? 14.605 -13.989 -12.902 1.00 87.94 91 GLY A N 1
ATOM 630 C CA . GLY A 1 91 ? 14.518 -14.875 -11.736 1.00 87.94 91 GLY A CA 1
ATOM 631 C C . GLY A 1 91 ? 15.805 -15.012 -10.918 1.00 87.94 91 GLY A C 1
ATOM 632 O O . GLY A 1 91 ? 15.751 -15.584 -9.836 1.00 87.94 91 GLY A O 1
ATOM 633 N N . THR A 1 92 ? 16.935 -14.457 -11.371 1.00 86.94 92 THR A N 1
ATOM 634 C CA . THR A 1 92 ? 18.169 -14.381 -10.576 1.00 86.94 92 THR A CA 1
ATOM 635 C C . THR A 1 92 ? 18.087 -13.182 -9.630 1.00 86.94 92 THR A C 1
ATOM 637 O O . THR A 1 92 ? 18.067 -12.048 -10.124 1.00 86.94 92 THR A O 1
ATOM 640 N N . PRO A 1 93 ? 18.024 -13.382 -8.300 1.00 84.62 93 PRO A N 1
ATOM 641 C CA . PRO A 1 93 ? 17.962 -12.280 -7.346 1.00 84.62 93 PRO A CA 1
ATOM 642 C C . PRO A 1 93 ? 19.221 -11.414 -7.414 1.00 84.62 93 PRO A C 1
ATOM 644 O O . PRO A 1 93 ? 20.331 -11.931 -7.555 1.00 84.62 93 PRO A O 1
ATOM 647 N N . THR A 1 94 ? 19.062 -10.102 -7.283 1.00 78.25 94 THR A N 1
ATOM 648 C CA . THR A 1 94 ? 20.177 -9.206 -6.973 1.00 78.25 94 THR A CA 1
ATOM 649 C C . THR A 1 94 ? 20.388 -9.247 -5.463 1.00 78.25 94 THR A C 1
ATOM 651 O O . THR A 1 94 ? 19.473 -8.882 -4.726 1.00 78.25 94 THR A O 1
ATOM 654 N N . GLY A 1 95 ? 21.538 -9.755 -5.014 1.00 70.31 95 GLY A N 1
ATOM 655 C CA . GLY A 1 95 ? 21.895 -9.760 -3.591 1.00 70.31 95 GLY A CA 1
ATOM 656 C C . GLY A 1 95 ? 21.988 -8.345 -3.017 1.00 70.31 95 GLY A C 1
ATOM 657 O O . GLY A 1 95 ? 22.181 -7.387 -3.772 1.00 70.31 95 GLY A O 1
ATOM 658 N N . ASP A 1 96 ? 21.811 -8.248 -1.704 1.00 56.09 96 ASP A N 1
ATOM 659 C CA . ASP A 1 96 ? 22.019 -7.055 -0.881 1.00 56.09 96 ASP A CA 1
ATOM 660 C C . ASP A 1 96 ? 23.505 -6.718 -0.667 1.00 56.09 96 ASP A C 1
ATOM 662 O O . ASP A 1 96 ? 24.344 -7.649 -0.609 1.00 56.09 96 ASP A O 1
#

Se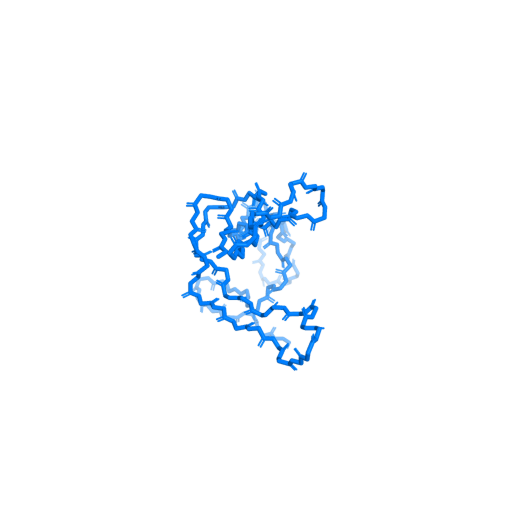quence (96 aa):
MSFGSISAAAFYVIAGTNATEIVAISPAETAGTVNVTVTTPSGASTITISDHFTYEGPPTIASITPPSAKGGPVTITGQNFTGTTSVSFNGTPTGD

Foldseek 3Di:
DAWAPHRFPDKDFPDDPDGPDMDTHHDDDAFDKTFAWDADPVGIDDTDPVRIDTDQHDWDFDDWPPPDDPDDDIDTDTPRCPPPPFDDDVPHTDDD

InterPro domains:
  IPR002909 IPT domain [PF01833] (59-94)
  IPR013783 Immunoglobulin-like fold [G3DSA:2.60.40.10] (1-58)
  IPR013783 Immunoglobulin-like fold [G3DSA:2.60.40.10] (59-96)
  IPR014756 Immunoglobulin E-set [SSF81296] (53-93)

pLDDT: mean 91.86, std 6.42, range [56.09, 97.5]

Radius of gyration: 20.18 Å; chains: 1; bounding box: 53×27×52 Å

Organism: NCBI:txid410659

Secondary structure (DSSP, 8-state):
-EETTEE-SEEEE--STT---EEEEPPP--SEEEEEE-EETTEEPPP-GGGEEEEPPPPEEEEEESS--SSS--EEEEE--TT----EETTEE---